Protein AF-A0A2D6MIK3-F1 (afdb_monomer_lite)

Radius of gyration: 13.99 Å; chains: 1; bounding box: 39×39×32 Å

Structure (mmCIF, N/CA/C/O backbone):
data_AF-A0A2D6MIK3-F1
#
_entry.id   AF-A0A2D6MIK3-F1
#
loop_
_atom_site.group_PDB
_atom_site.id
_atom_site.type_symbol
_atom_site.label_atom_id
_atom_site.label_alt_id
_atom_site.label_comp_id
_atom_site.label_asym_id
_atom_site.label_entity_id
_atom_site.label_seq_id
_atom_site.pdbx_PDB_ins_code
_atom_site.Cartn_x
_atom_site.Cartn_y
_atom_site.Cartn_z
_atom_site.occupancy
_atom_site.B_iso_or_equiv
_atom_site.auth_seq_id
_atom_site.auth_comp_id
_atom_site.auth_asym_id
_atom_site.auth_atom_id
_atom_site.pdbx_PDB_model_num
ATOM 1 N N . MET A 1 1 ? -7.374 12.645 0.270 1.00 72.75 1 MET A N 1
ATOM 2 C CA . MET A 1 1 ? -6.237 13.403 -0.288 1.00 72.75 1 MET A CA 1
ATOM 3 C C . MET A 1 1 ? -5.212 12.380 -0.755 1.00 72.75 1 MET A C 1
ATOM 5 O O . MET A 1 1 ? -5.123 11.355 -0.083 1.00 72.75 1 MET A O 1
ATOM 9 N N . PRO A 1 2 ? -4.541 12.589 -1.900 1.00 85.88 2 PRO A N 1
ATOM 10 C CA . PRO A 1 2 ? -3.445 11.729 -2.337 1.00 85.88 2 PRO A CA 1
ATOM 11 C C . PRO A 1 2 ? -2.204 11.978 -1.475 1.00 85.88 2 PRO A C 1
ATOM 13 O O . PRO A 1 2 ? -1.901 13.126 -1.146 1.00 85.88 2 PRO A O 1
ATOM 16 N N . HIS A 1 3 ? -1.486 10.913 -1.135 1.00 90.00 3 HIS A N 1
ATOM 17 C CA . HIS A 1 3 ? -0.213 10.967 -0.424 1.00 90.00 3 HIS A CA 1
ATOM 18 C C . HIS A 1 3 ? 0.884 10.279 -1.241 1.00 90.00 3 HIS A C 1
ATOM 20 O O . HIS A 1 3 ? 0.630 9.249 -1.858 1.00 90.00 3 HIS A O 1
ATOM 26 N N . GLU A 1 4 ? 2.098 10.829 -1.245 1.00 90.06 4 GLU A N 1
ATOM 27 C CA . GLU A 1 4 ? 3.247 10.219 -1.927 1.00 90.06 4 GLU A CA 1
ATOM 28 C C . GLU A 1 4 ? 4.037 9.331 -0.958 1.00 90.06 4 GLU A C 1
ATOM 30 O O . GLU A 1 4 ? 4.330 9.724 0.174 1.00 90.06 4 GLU A O 1
ATOM 35 N N . LEU A 1 5 ? 4.389 8.135 -1.422 1.00 87.25 5 LEU A N 1
ATOM 36 C CA . LEU A 1 5 ? 5.277 7.196 -0.755 1.00 87.25 5 LEU A CA 1
ATOM 37 C C . LEU A 1 5 ? 6.417 6.833 -1.712 1.00 87.25 5 LEU A C 1
ATOM 39 O O . LEU A 1 5 ? 6.176 6.433 -2.847 1.00 87.25 5 LEU A O 1
ATOM 43 N N . GLU A 1 6 ? 7.651 6.928 -1.232 1.00 86.94 6 GL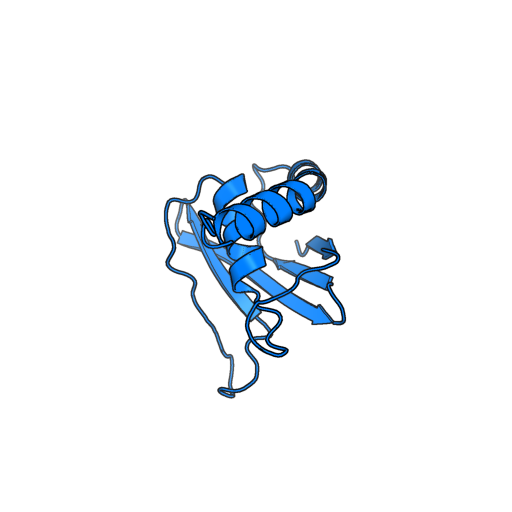U A N 1
ATOM 44 C CA . GLU A 1 6 ? 8.849 6.461 -1.934 1.00 86.94 6 GLU A CA 1
ATOM 45 C C . GLU A 1 6 ? 9.419 5.274 -1.151 1.00 86.94 6 GLU A C 1
ATOM 47 O O . GLU A 1 6 ? 9.600 5.380 0.064 1.00 86.94 6 GLU A O 1
ATOM 52 N N . LEU A 1 7 ? 9.658 4.148 -1.825 1.00 79.69 7 LEU A N 1
ATOM 53 C CA . LEU A 1 7 ? 10.203 2.927 -1.221 1.00 79.69 7 LEU A CA 1
ATOM 54 C C . LEU A 1 7 ? 11.388 2.434 -2.038 1.00 79.69 7 LEU A C 1
ATOM 56 O O . LEU A 1 7 ? 11.199 1.927 -3.138 1.00 79.69 7 LEU A O 1
ATOM 60 N N . LYS A 1 8 ? 12.595 2.542 -1.489 1.00 76.56 8 LYS A N 1
ATOM 61 C CA . LYS A 1 8 ? 13.817 2.134 -2.191 1.00 76.56 8 LYS A CA 1
ATOM 62 C C . LYS A 1 8 ? 14.016 0.628 -2.128 1.00 76.56 8 LYS A C 1
ATOM 64 O O . LYS A 1 8 ? 13.595 -0.015 -1.163 1.00 76.56 8 LYS A O 1
ATOM 69 N N . ASP A 1 9 ? 14.702 0.106 -3.142 1.00 65.62 9 ASP A N 1
ATOM 70 C CA . ASP A 1 9 ? 15.147 -1.288 -3.213 1.00 65.62 9 ASP A CA 1
ATOM 71 C C . ASP A 1 9 ? 13.989 -2.297 -3.113 1.00 65.62 9 ASP A C 1
ATOM 7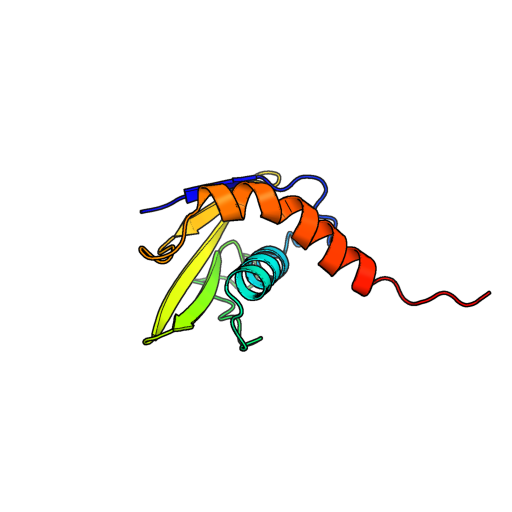3 O O . ASP A 1 9 ? 14.140 -3.407 -2.592 1.00 65.62 9 ASP A O 1
ATOM 77 N N . VAL A 1 10 ? 12.817 -1.922 -3.645 1.00 61.69 10 VAL A N 1
ATOM 78 C CA . VAL A 1 10 ? 11.662 -2.813 -3.805 1.00 61.69 10 VAL A CA 1
ATOM 79 C C . VAL A 1 10 ? 11.987 -3.842 -4.888 1.00 61.69 10 VAL A C 1
ATOM 81 O O . VAL A 1 10 ? 11.596 -3.740 -6.049 1.00 61.69 10 VAL A O 1
ATOM 84 N N . THR A 1 11 ? 12.759 -4.849 -4.503 1.00 54.91 11 THR A N 1
ATOM 85 C CA . THR A 1 11 ? 13.146 -5.959 -5.367 1.00 54.91 11 THR A CA 1
ATOM 86 C C . THR A 1 11 ? 12.029 -6.993 -5.362 1.00 54.91 11 THR A C 1
ATOM 88 O O . THR A 1 11 ? 11.843 -7.760 -4.417 1.00 54.91 11 THR A O 1
ATOM 91 N N . SER A 1 12 ? 11.229 -6.991 -6.428 1.00 51.38 12 SER A N 1
ATOM 92 C CA . SER A 1 12 ? 10.309 -8.094 -6.690 1.00 51.38 12 SER A CA 1
ATOM 93 C C . SER A 1 12 ? 11.122 -9.321 -7.122 1.00 51.38 12 SER A C 1
ATOM 95 O O . SER A 1 12 ? 12.006 -9.184 -7.966 1.00 51.38 12 SER A O 1
ATOM 97 N N . PRO A 1 13 ? 10.825 -10.529 -6.614 1.00 51.19 13 PRO A N 1
ATOM 98 C CA . PRO A 1 13 ? 11.403 -11.767 -7.140 1.00 51.19 13 PRO A CA 1
ATOM 99 C C . PRO A 1 13 ? 10.914 -12.105 -8.564 1.00 51.19 13 PRO A C 1
ATOM 101 O O . PRO A 1 13 ? 11.325 -13.118 -9.123 1.00 51.19 13 PRO A O 1
ATOM 104 N N . TRP A 1 14 ? 10.041 -11.277 -9.150 1.00 46.34 14 TRP A N 1
ATOM 105 C CA . TRP A 1 14 ? 9.488 -11.441 -10.490 1.00 46.34 14 TRP A CA 1
ATOM 106 C C . TRP A 1 14 ? 9.965 -10.297 -11.392 1.00 46.34 14 TRP A C 1
ATOM 108 O O . TRP A 1 14 ? 9.711 -9.125 -11.111 1.00 46.34 14 TRP A O 1
ATOM 118 N N . ASP A 1 15 ? 10.666 -10.674 -12.459 1.00 45.97 15 ASP A N 1
ATOM 119 C CA . ASP A 1 15 ? 11.406 -9.850 -13.423 1.00 45.97 15 ASP A CA 1
ATOM 120 C C . ASP A 1 15 ? 10.627 -8.595 -13.895 1.00 45.97 15 ASP A C 1
ATOM 122 O O . ASP A 1 15 ? 9.821 -8.636 -14.825 1.00 45.97 15 ASP A O 1
ATOM 126 N N . GLY A 1 16 ? 10.829 -7.458 -13.217 1.00 45.25 16 GLY A N 1
ATOM 127 C CA . GLY A 1 16 ? 10.356 -6.137 -13.657 1.00 45.25 16 GLY A CA 1
ATOM 128 C C . GLY A 1 16 ? 8.888 -5.771 -13.384 1.00 45.25 16 GLY A C 1
ATOM 129 O O . GLY A 1 16 ? 8.458 -4.696 -13.804 1.00 45.25 16 GLY A O 1
ATOM 130 N N . GLN A 1 17 ? 8.108 -6.588 -12.665 1.00 48.69 17 GLN A N 1
ATOM 131 C CA . GLN A 1 17 ? 6.772 -6.182 -12.201 1.00 48.69 17 GLN A CA 1
ATOM 132 C C . GLN A 1 17 ? 6.876 -5.599 -10.789 1.00 48.69 17 GLN A C 1
ATOM 134 O O . GLN A 1 17 ? 6.891 -6.318 -9.790 1.00 48.69 17 GLN A O 1
ATOM 139 N N . TYR A 1 18 ? 7.003 -4.272 -10.732 1.00 59.44 18 TYR A N 1
ATOM 140 C CA . TYR A 1 18 ? 6.998 -3.454 -9.517 1.00 59.44 18 TYR A CA 1
ATOM 141 C C . TYR A 1 18 ? 5.631 -3.559 -8.844 1.00 59.44 18 TYR A C 1
ATOM 143 O O . TYR A 1 18 ? 4.688 -2.826 -9.147 1.00 59.44 18 TYR A O 1
ATOM 151 N N . ASP A 1 19 ? 5.502 -4.579 -8.006 1.00 70.75 19 ASP A N 1
ATOM 152 C CA . ASP A 1 19 ? 4.204 -5.117 -7.663 1.00 70.75 19 ASP A CA 1
ATOM 153 C C . ASP A 1 19 ? 3.584 -4.292 -6.536 1.00 70.75 19 ASP A C 1
ATOM 155 O O . ASP A 1 19 ? 3.915 -4.437 -5.359 1.00 70.75 19 ASP A O 1
ATOM 159 N N . ILE A 1 20 ? 2.663 -3.407 -6.912 1.00 78.25 20 ILE A N 1
ATOM 160 C CA . ILE A 1 20 ? 1.803 -2.610 -6.029 1.00 78.25 20 ILE A CA 1
ATOM 161 C C . ILE A 1 20 ? 1.197 -3.467 -4.903 1.00 78.25 20 ILE A C 1
ATOM 163 O O . ILE A 1 20 ? 0.923 -2.957 -3.816 1.00 78.25 20 ILE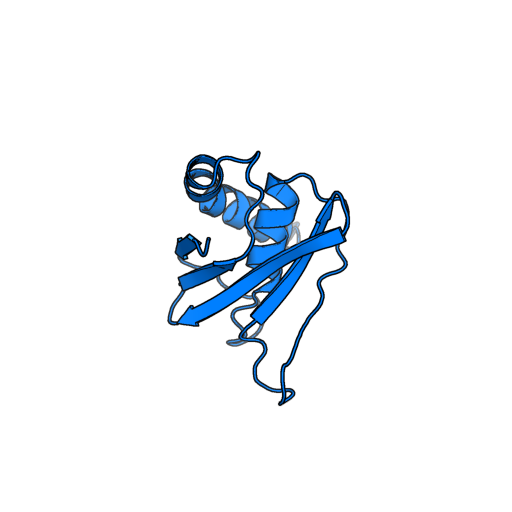 A O 1
ATOM 167 N N . THR A 1 21 ? 1.070 -4.781 -5.108 1.00 78.25 21 THR A N 1
ATOM 168 C CA . THR A 1 21 ? 0.746 -5.774 -4.078 1.00 78.25 21 THR A CA 1
ATOM 169 C C . THR A 1 21 ? 1.649 -5.707 -2.847 1.00 78.25 21 THR A C 1
ATOM 171 O O . THR A 1 21 ? 1.154 -5.844 -1.732 1.00 78.25 21 THR A O 1
ATOM 174 N N . LEU A 1 22 ? 2.960 -5.503 -2.997 1.00 81.00 22 LEU A N 1
ATOM 175 C CA . LEU A 1 22 ? 3.878 -5.394 -1.862 1.00 81.00 22 LEU A CA 1
ATOM 176 C C . LEU A 1 22 ? 3.591 -4.131 -1.050 1.00 81.00 22 LEU A C 1
ATOM 178 O O . LEU A 1 22 ? 3.494 -4.199 0.172 1.00 81.00 22 LEU A O 1
ATOM 182 N N . VAL A 1 23 ? 3.347 -3.008 -1.725 1.00 85.81 23 VAL A N 1
ATOM 183 C CA . VAL A 1 23 ? 2.930 -1.761 -1.068 1.00 85.81 23 VAL A CA 1
ATOM 184 C C . VAL A 1 23 ? 1.591 -1.945 -0.357 1.00 85.81 23 VAL A C 1
ATOM 186 O O . VAL A 1 23 ? 1.443 -1.552 0.798 1.00 85.81 23 VAL A O 1
ATOM 189 N N . LEU A 1 24 ? 0.633 -2.621 -0.990 1.00 87.19 24 LEU A N 1
ATOM 190 C CA . LEU A 1 24 ? -0.640 -2.960 -0.359 1.00 87.19 24 LEU A CA 1
ATOM 191 C C . LEU A 1 24 ? -0.464 -3.893 0.850 1.00 87.19 24 LEU A C 1
ATOM 193 O O . LEU A 1 24 ? -1.179 -3.729 1.836 1.00 87.19 24 LEU A O 1
ATOM 197 N N . ARG A 1 25 ? 0.501 -4.821 0.837 1.00 85.31 25 ARG A N 1
ATOM 198 C CA . ARG A 1 25 ? 0.843 -5.668 1.997 1.00 85.31 25 ARG A CA 1
ATOM 199 C C . ARG A 1 25 ? 1.451 -4.861 3.142 1.00 85.31 25 ARG A C 1
ATOM 201 O O . ARG A 1 25 ? 1.067 -5.081 4.286 1.00 85.31 25 ARG A O 1
ATOM 208 N N . ILE A 1 26 ? 2.335 -3.905 2.851 1.00 88.88 26 ILE A N 1
ATOM 209 C CA . ILE A 1 26 ? 2.885 -2.973 3.852 1.00 88.88 26 ILE A CA 1
ATOM 210 C C . ILE A 1 26 ? 1.741 -2.180 4.496 1.00 88.88 26 ILE A C 1
ATOM 212 O O . ILE A 1 26 ? 1.638 -2.133 5.720 1.00 88.88 26 ILE A O 1
ATOM 216 N N . ILE A 1 27 ? 0.843 -1.617 3.679 1.00 89.62 27 ILE A N 1
ATOM 217 C CA . ILE A 1 27 ? -0.349 -0.896 4.152 1.00 89.62 27 ILE A CA 1
ATOM 218 C C . ILE A 1 27 ? -1.225 -1.809 5.015 1.00 89.62 27 ILE A C 1
ATOM 220 O O . ILE A 1 27 ? -1.647 -1.407 6.096 1.00 89.62 27 ILE A O 1
ATOM 224 N N . SER A 1 28 ? -1.466 -3.044 4.573 1.00 89.12 28 SER A N 1
ATOM 225 C CA . SER A 1 28 ? -2.274 -4.023 5.311 1.00 89.12 28 SER A CA 1
ATOM 226 C C . SER A 1 28 ? -1.664 -4.362 6.661 1.00 89.12 28 SER A C 1
ATOM 228 O O . SER A 1 28 ? -2.380 -4.402 7.656 1.00 89.12 28 SER A O 1
ATOM 230 N N . SER A 1 29 ? -0.344 -4.555 6.706 1.00 89.38 29 SER A N 1
ATOM 231 C CA . SER A 1 29 ? 0.386 -4.831 7.941 1.00 89.38 29 SER A CA 1
ATOM 232 C C . SER A 1 29 ? 0.332 -3.649 8.903 1.00 89.38 29 SER A C 1
ATOM 234 O O . SER A 1 29 ? 0.149 -3.859 10.096 1.00 89.38 29 SER A O 1
ATOM 236 N N . TYR A 1 30 ? 0.486 -2.421 8.405 1.00 91.25 30 TYR A N 1
ATOM 237 C CA . TYR A 1 30 ? 0.443 -1.219 9.237 1.00 91.25 30 TYR A CA 1
ATOM 238 C C . TYR A 1 30 ? -0.961 -0.943 9.791 1.00 91.25 30 TYR A C 1
ATOM 240 O O . TYR A 1 30 ? -1.123 -0.550 10.943 1.00 91.25 30 TYR A O 1
ATOM 248 N N . LEU A 1 31 ? -1.985 -1.142 8.961 1.00 90.25 31 LEU A N 1
ATOM 249 C CA . LEU A 1 31 ? -3.383 -0.888 9.306 1.00 90.25 31 LEU A CA 1
ATOM 250 C C . LEU A 1 31 ? -4.092 -2.098 9.934 1.00 90.25 31 LEU A C 1
ATOM 252 O O . LEU A 1 31 ? -5.291 -2.015 10.194 1.00 90.25 31 LEU A O 1
ATOM 256 N N . GLU A 1 32 ? -3.374 -3.203 10.154 1.00 88.88 32 GLU A N 1
ATOM 257 C CA . GLU A 1 32 ? -3.896 -4.469 10.691 1.00 88.88 32 GLU A CA 1
ATOM 258 C C . GLU A 1 32 ? -5.114 -5.007 9.907 1.00 88.88 32 GLU A C 1
ATOM 260 O O . GLU A 1 32 ? -6.064 -5.571 10.461 1.00 88.88 32 GLU A O 1
ATOM 265 N N . ILE A 1 33 ? -5.101 -4.830 8.581 1.00 86.00 33 ILE A N 1
ATOM 266 C CA . ILE A 1 33 ? -6.162 -5.302 7.686 1.00 86.00 33 ILE A CA 1
ATOM 267 C C . ILE A 1 33 ? -6.017 -6.817 7.519 1.00 86.00 33 ILE A C 1
ATOM 269 O O . ILE A 1 33 ? -5.050 -7.299 6.939 1.00 86.00 33 ILE A O 1
ATOM 273 N N . LYS A 1 34 ? -7.014 -7.582 7.979 1.00 73.56 34 LYS A N 1
ATOM 274 C CA . LYS A 1 34 ? -7.026 -9.062 7.926 1.00 73.56 34 LYS A CA 1
ATOM 275 C C . LYS A 1 34 ? -7.253 -9.664 6.529 1.00 73.56 34 LYS A C 1
ATOM 277 O O . LYS A 1 34 ? -7.446 -10.869 6.412 1.00 73.56 34 LYS A O 1
ATOM 282 N N . SER A 1 35 ? -7.322 -8.840 5.489 1.00 64.88 35 SER A N 1
ATOM 283 C CA . SER A 1 35 ? -7.705 -9.257 4.142 1.00 64.88 35 SER A CA 1
ATOM 284 C C . SER A 1 35 ? -6.504 -9.238 3.208 1.00 64.88 35 SER A C 1
ATOM 286 O O . SER A 1 35 ? -5.998 -8.168 2.887 1.00 64.88 35 SER A O 1
ATOM 288 N N . ASP A 1 36 ? -6.143 -10.408 2.683 1.00 59.25 36 ASP A N 1
ATOM 289 C CA . ASP A 1 36 ? -5.233 -10.545 1.537 1.00 59.25 36 ASP A CA 1
ATOM 290 C C . ASP A 1 36 ? -5.952 -10.349 0.185 1.00 59.25 36 ASP A C 1
ATOM 292 O O . ASP A 1 36 ? -5.356 -10.514 -0.881 1.00 59.25 36 ASP A O 1
ATOM 296 N N . CYS A 1 37 ? -7.252 -10.018 0.195 1.00 56.38 37 CYS A N 1
ATOM 297 C CA . CYS A 1 37 ? -8.004 -9.719 -1.023 1.00 56.38 37 CYS A CA 1
ATOM 298 C C . CYS A 1 37 ? -7.657 -8.315 -1.527 1.00 56.38 37 CYS A C 1
ATOM 300 O O . CYS A 1 37 ? -8.283 -7.319 -1.155 1.00 56.38 37 CYS A O 1
ATOM 302 N N . PHE A 1 38 ? -6.654 -8.256 -2.394 1.00 67.88 38 PHE A N 1
ATOM 303 C CA . PHE A 1 38 ? -6.320 -7.074 -3.175 1.00 67.88 38 PHE A CA 1
ATOM 304 C C . PHE A 1 38 ? -7.152 -7.065 -4.456 1.00 67.88 38 PHE A C 1
ATOM 306 O O . PHE A 1 38 ? -7.196 -8.046 -5.201 1.00 67.88 38 PHE A O 1
ATOM 313 N N . LEU A 1 39 ? -7.813 -5.943 -4.729 1.00 62.47 39 LEU A N 1
ATOM 314 C CA . LEU A 1 39 ? -8.469 -5.726 -6.009 1.00 62.47 39 LEU A CA 1
ATOM 315 C C . LEU A 1 39 ? -7.393 -5.283 -7.002 1.00 62.47 39 LEU A C 1
ATOM 317 O O . LEU A 1 39 ? -7.060 -4.096 -7.080 1.00 62.47 39 LEU A O 1
ATOM 321 N N . MET A 1 40 ? -6.838 -6.262 -7.721 1.00 60.56 40 MET A N 1
ATOM 322 C CA . MET A 1 40 ? -5.984 -6.013 -8.882 1.00 60.56 40 MET A CA 1
ATOM 323 C C . MET A 1 40 ? -6.871 -5.454 -9.978 1.00 60.56 40 MET A C 1
ATOM 325 O O . MET A 1 40 ? -7.798 -6.114 -10.447 1.00 60.56 40 MET A O 1
ATOM 329 N N . GLY A 1 41 ? -6.661 -4.183 -10.278 1.00 51.12 41 GLY A N 1
ATOM 330 C CA . GLY A 1 41 ? -7.527 -3.433 -11.156 1.00 51.12 41 GLY A CA 1
ATOM 331 C C . GLY A 1 41 ? -6.810 -3.072 -12.433 1.00 51.12 41 GLY A C 1
ATOM 332 O O . GLY A 1 41 ? -5.618 -2.780 -12.442 1.00 51.12 41 GLY A O 1
ATOM 333 N N . ASP A 1 42 ? -7.610 -3.005 -13.478 1.00 53.12 42 ASP A N 1
ATOM 334 C CA . ASP A 1 42 ? -7.256 -2.406 -14.733 1.00 53.12 42 ASP A CA 1
ATOM 335 C C . ASP A 1 42 ? -8.478 -1.606 -15.192 1.00 53.12 42 ASP A C 1
ATOM 337 O O . ASP A 1 42 ? -9.598 -2.118 -15.221 1.00 53.12 42 ASP A O 1
ATOM 341 N N . PHE A 1 43 ? -8.285 -0.318 -15.471 1.00 52.03 43 PHE A N 1
ATOM 342 C CA . PHE A 1 43 ? -9.278 0.497 -16.180 1.00 52.03 43 PHE A CA 1
ATOM 343 C C . PHE A 1 43 ? -9.189 0.259 -17.710 1.00 52.03 43 PHE A C 1
ATOM 345 O O . PHE A 1 43 ? -9.827 0.982 -18.471 1.00 52.03 43 PHE A O 1
ATOM 352 N N . GLY A 1 44 ? -8.443 -0.768 -18.147 1.00 32.69 44 GLY A N 1
ATOM 353 C CA . GLY A 1 44 ? -8.311 -1.256 -19.520 1.00 32.69 44 GLY A CA 1
ATOM 354 C C . GLY A 1 44 ? -6.847 -1.567 -19.874 1.00 32.69 44 GLY A C 1
ATOM 355 O O . GLY A 1 44 ? -6.041 -0.647 -19.876 1.00 32.69 44 GLY A O 1
ATOM 356 N N . GLU A 1 45 ? -6.579 -2.827 -20.243 1.00 30.64 45 GLU A N 1
ATOM 357 C CA . GLU A 1 45 ? -5.310 -3.493 -20.642 1.00 30.64 45 GLU A CA 1
ATOM 358 C C . GLU A 1 45 ? -4.470 -4.307 -19.612 1.00 30.64 45 GLU A C 1
ATOM 360 O O . GLU A 1 45 ? -3.714 -3.804 -18.777 1.00 30.64 45 GLU A O 1
ATOM 365 N N . LEU A 1 46 ? -4.516 -5.638 -19.807 1.00 35.72 46 LEU A N 1
ATOM 366 C CA . LEU A 1 46 ? -3.931 -6.747 -19.027 1.00 35.72 46 LEU A CA 1
ATOM 367 C C . LEU A 1 46 ? -2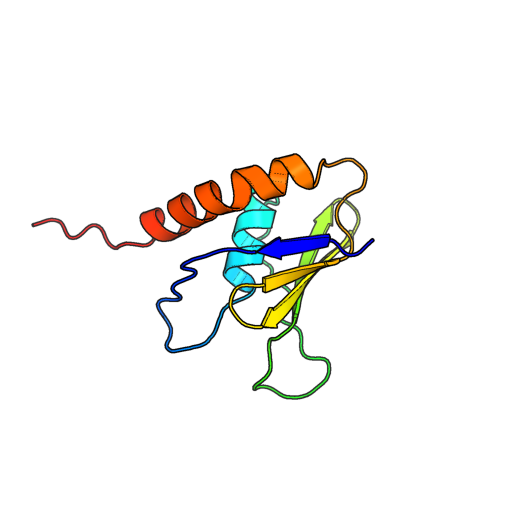.405 -6.682 -18.763 1.00 35.72 46 LEU A C 1
ATOM 369 O O . LEU A 1 46 ? -1.845 -7.594 -18.158 1.00 35.72 46 LEU A O 1
ATOM 373 N N . HIS A 1 47 ? -1.721 -5.633 -19.222 1.00 41.94 47 HIS A N 1
ATOM 374 C CA . HIS A 1 47 ? -0.274 -5.430 -19.112 1.00 41.94 47 HIS A CA 1
ATOM 375 C C . HIS A 1 47 ? 0.119 -4.237 -18.224 1.00 41.94 47 HIS A C 1
ATOM 377 O O . HIS A 1 47 ? 1.309 -3.965 -18.055 1.00 41.94 47 HIS A O 1
ATOM 383 N N . SER A 1 48 ? -0.847 -3.536 -17.624 1.00 46.66 48 SER A N 1
ATOM 384 C CA . SER A 1 48 ? -0.608 -2.282 -16.904 1.00 46.66 48 SER A CA 1
ATOM 385 C C . SER A 1 48 ? -1.254 -2.239 -15.522 1.00 46.66 48 SER A C 1
ATOM 387 O O . SER A 1 48 ? -2.069 -1.364 -15.238 1.00 46.66 48 SER A O 1
ATOM 389 N N . VAL A 1 49 ? -0.829 -3.099 -14.589 1.00 55.94 49 VAL A N 1
ATOM 390 C CA . VAL A 1 49 ? -1.204 -2.934 -13.170 1.00 55.94 49 VAL A CA 1
ATOM 391 C C . VAL A 1 49 ? -0.388 -1.790 -12.551 1.00 55.94 49 VAL A C 1
ATOM 393 O O . VAL A 1 49 ? 0.422 -1.970 -11.650 1.00 55.94 49 VAL A O 1
ATOM 396 N N . ARG A 1 50 ? -0.585 -0.566 -13.055 1.00 67.25 50 ARG A N 1
ATOM 397 C CA . ARG A 1 50 ? -0.082 0.667 -12.433 1.00 67.25 50 ARG A CA 1
ATOM 398 C C . ARG A 1 50 ? -0.920 1.076 -11.232 1.00 67.25 50 ARG A C 1
ATOM 400 O O . ARG A 1 50 ? -0.568 2.042 -10.566 1.00 67.25 50 ARG A O 1
ATOM 407 N N . LYS A 1 51 ? -2.026 0.383 -10.953 1.00 78.88 51 LYS A N 1
ATOM 408 C CA . LYS A 1 51 ? -2.960 0.744 -9.894 1.00 78.88 51 LYS A CA 1
ATOM 409 C C . LYS A 1 51 ? -3.620 -0.489 -9.291 1.00 78.88 51 LYS A C 1
ATOM 411 O O . LYS A 1 51 ? -4.111 -1.348 -10.010 1.00 78.88 51 LYS A O 1
ATOM 416 N N . ALA A 1 52 ? -3.687 -0.546 -7.970 1.00 82.88 52 ALA A N 1
ATOM 417 C CA . ALA A 1 52 ? -4.448 -1.560 -7.250 1.00 82.88 52 ALA A CA 1
ATOM 418 C C . ALA A 1 52 ? -5.053 -0.958 -5.981 1.00 82.88 52 ALA A C 1
ATOM 420 O O . ALA A 1 52 ? -4.700 0.150 -5.573 1.00 82.88 52 ALA A O 1
ATOM 421 N N . ALA A 1 53 ? -6.008 -1.654 -5.375 1.00 85.56 53 ALA A N 1
ATOM 422 C CA . ALA A 1 53 ? -6.668 -1.167 -4.174 1.00 85.56 53 ALA A CA 1
ATOM 423 C C . ALA A 1 53 ? -6.899 -2.274 -3.151 1.00 85.56 53 ALA A C 1
ATOM 425 O O . ALA A 1 53 ? -7.104 -3.438 -3.499 1.00 85.56 53 ALA A O 1
ATOM 426 N N . ILE A 1 54 ? -6.937 -1.880 -1.883 1.00 85.81 54 ILE A N 1
ATOM 427 C CA . ILE A 1 54 ? -7.372 -2.718 -0.774 1.00 85.81 54 ILE A CA 1
ATOM 428 C C . ILE A 1 54 ? -8.588 -2.101 -0.095 1.00 85.81 54 ILE A C 1
ATOM 430 O O . ILE A 1 54 ? -8.675 -0.887 0.097 1.00 85.81 54 ILE A O 1
ATOM 434 N N . SER A 1 55 ? -9.543 -2.949 0.271 1.00 85.62 55 SER A N 1
ATOM 435 C CA . SER A 1 55 ? -10.660 -2.542 1.111 1.00 85.62 55 SER A CA 1
ATOM 436 C C . SER A 1 55 ? -10.196 -2.315 2.549 1.00 85.62 55 SER A C 1
ATOM 438 O O . SER A 1 55 ? -9.649 -3.210 3.186 1.00 85.62 55 SER A O 1
ATOM 440 N N . TYR A 1 56 ? -10.457 -1.120 3.064 1.00 81.62 56 TYR A N 1
ATOM 441 C CA . TYR A 1 56 ? -10.307 -0.764 4.469 1.00 81.62 56 TYR A CA 1
ATOM 442 C C . TYR A 1 56 ? -11.694 -0.683 5.114 1.00 81.62 56 TYR A C 1
ATOM 444 O O . TYR A 1 56 ? -12.692 -0.462 4.420 1.00 81.62 56 TYR A O 1
ATOM 452 N N . ASN A 1 57 ? -11.757 -0.898 6.431 1.00 67.38 57 ASN A N 1
ATOM 453 C CA . ASN A 1 57 ? -12.979 -0.945 7.242 1.00 67.38 57 ASN A CA 1
ATOM 454 C C . ASN A 1 57 ? -14.081 0.025 6.755 1.00 67.38 57 ASN A C 1
ATOM 456 O O . ASN A 1 57 ? -13.807 1.144 6.315 1.00 67.38 57 ASN A O 1
ATOM 460 N N . ASN A 1 58 ? -15.343 -0.411 6.841 1.00 66.62 58 ASN A N 1
ATOM 461 C CA . ASN A 1 58 ? -16.539 0.303 6.354 1.00 66.62 58 ASN A CA 1
ATOM 462 C C . ASN A 1 58 ? -16.700 0.369 4.820 1.00 66.62 58 ASN A C 1
ATOM 464 O O . ASN A 1 58 ? -17.477 1.177 4.317 1.00 66.62 58 ASN A O 1
ATOM 468 N N . GLY A 1 59 ? -15.987 -0.474 4.063 1.00 70.94 59 GLY A N 1
ATOM 469 C CA . GLY A 1 59 ? -16.132 -0.574 2.602 1.00 70.94 59 GLY A CA 1
ATOM 470 C C . GLY A 1 59 ? -15.371 0.495 1.808 1.00 70.94 59 GLY A C 1
ATOM 471 O O . GLY A 1 59 ? -15.483 0.540 0.581 1.00 70.94 59 GLY A O 1
ATOM 472 N N . SER A 1 60 ? -14.578 1.332 2.483 1.00 81.94 60 SER A N 1
ATOM 473 C CA . SER A 1 60 ? -13.669 2.279 1.830 1.00 81.94 60 SER A CA 1
ATOM 474 C C . SER A 1 60 ? -12.534 1.538 1.109 1.00 81.94 60 SER A C 1
ATOM 476 O O . SER A 1 60 ? -12.204 0.405 1.456 1.00 81.94 60 SER A O 1
ATOM 478 N N . LYS A 1 61 ? -11.950 2.141 0.067 1.00 86.38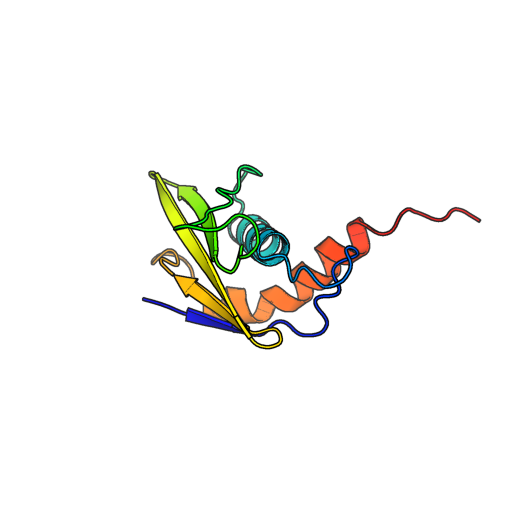 61 LYS A N 1
ATOM 479 C CA . LYS A 1 61 ? -10.858 1.533 -0.710 1.00 86.38 61 LYS A CA 1
ATOM 480 C C . LYS A 1 61 ? -9.638 2.439 -0.689 1.00 86.38 61 LYS A C 1
ATOM 482 O O . LYS A 1 61 ? -9.706 3.545 -1.227 1.00 86.38 61 LYS A O 1
ATOM 487 N N . ILE A 1 62 ? -8.546 1.949 -0.111 1.00 88.62 62 ILE A N 1
ATOM 488 C CA . ILE A 1 62 ? -7.224 2.570 -0.199 1.00 88.62 62 ILE A CA 1
ATOM 489 C C . ILE A 1 62 ? -6.630 2.134 -1.528 1.00 88.62 62 ILE A C 1
ATOM 491 O O . ILE A 1 62 ? -6.538 0.939 -1.806 1.00 88.62 62 ILE A O 1
ATOM 495 N N . GLN A 1 63 ? -6.261 3.093 -2.362 1.00 89.12 63 GLN A N 1
ATOM 496 C C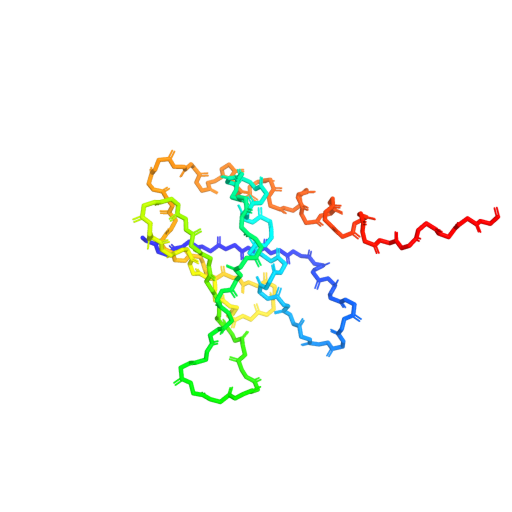A . GLN A 1 63 ? -5.778 2.825 -3.709 1.00 89.12 63 GLN A CA 1
ATOM 497 C C . GLN A 1 63 ? -4.319 3.239 -3.809 1.00 89.12 63 GLN A C 1
ATOM 499 O O . GLN A 1 63 ? -3.950 4.324 -3.381 1.00 89.12 63 GLN A O 1
ATOM 504 N N . VAL A 1 64 ? -3.505 2.386 -4.413 1.00 87.75 64 VAL A N 1
ATOM 505 C CA . VAL A 1 64 ? -2.087 2.623 -4.643 1.00 87.75 64 VAL A CA 1
ATOM 506 C C . VAL A 1 64 ? -1.846 2.677 -6.142 1.00 87.75 64 VAL A C 1
ATOM 508 O O . VAL A 1 64 ? -2.309 1.806 -6.876 1.00 87.75 64 VAL A O 1
ATOM 511 N N . THR A 1 65 ? -1.129 3.702 -6.588 1.00 85.81 65 THR A N 1
ATOM 512 C CA . THR A 1 65 ? -0.760 3.911 -7.990 1.00 85.81 65 THR A CA 1
ATOM 513 C C . THR A 1 65 ? 0.756 4.015 -8.098 1.00 85.81 65 THR A C 1
ATOM 515 O O . THR A 1 65 ? 1.340 4.887 -7.463 1.00 85.81 65 THR A O 1
ATOM 518 N N . ASN A 1 66 ? 1.406 3.160 -8.885 1.00 81.75 66 ASN A N 1
ATOM 519 C CA . ASN A 1 66 ? 2.827 3.301 -9.199 1.00 81.75 66 ASN A CA 1
ATOM 520 C C . ASN A 1 66 ? 2.992 4.356 -10.302 1.00 81.75 66 ASN A C 1
ATOM 522 O O . ASN A 1 66 ? 2.379 4.245 -11.368 1.00 81.75 66 ASN A O 1
ATOM 526 N N . ILE A 1 67 ? 3.777 5.400 -10.027 1.00 78.19 67 ILE A N 1
ATOM 527 C CA . ILE A 1 67 ? 3.940 6.533 -10.952 1.00 78.19 67 ILE A CA 1
ATOM 528 C C . ILE A 1 67 ? 5.264 6.488 -11.722 1.00 78.19 67 ILE A C 1
ATOM 530 O O . ILE A 1 67 ? 5.274 6.897 -12.883 1.00 78.19 67 ILE A O 1
ATOM 534 N N . LYS A 1 68 ? 6.348 5.982 -11.116 1.00 72.69 68 LYS A N 1
ATOM 535 C CA . LYS A 1 68 ? 7.662 5.693 -11.728 1.00 72.69 68 LYS A CA 1
ATOM 536 C C . LYS A 1 68 ? 8.647 5.245 -10.643 1.00 72.69 68 LYS A C 1
ATOM 538 O O . LYS A 1 68 ? 8.432 5.651 -9.509 1.00 72.69 68 LYS A O 1
ATOM 543 N N . ASP A 1 69 ? 9.731 4.545 -11.002 1.00 67.81 69 ASP A N 1
ATOM 544 C CA . ASP A 1 69 ? 11.001 4.479 -10.245 1.00 67.81 69 ASP A CA 1
ATOM 545 C C . ASP A 1 69 ? 10.812 4.547 -8.711 1.00 67.81 69 ASP A C 1
ATOM 547 O O . ASP A 1 69 ? 11.148 5.554 -8.093 1.00 67.81 69 ASP A O 1
ATOM 551 N N . ASP A 1 70 ? 10.193 3.521 -8.113 1.00 75.75 70 ASP A N 1
ATOM 552 C CA . ASP A 1 70 ? 10.011 3.388 -6.653 1.00 75.75 70 ASP A CA 1
ATOM 553 C C . ASP A 1 70 ? 9.042 4.365 -5.954 1.00 75.75 70 ASP A C 1
ATOM 555 O O . ASP A 1 70 ? 8.920 4.375 -4.723 1.00 75.75 70 ASP A O 1
ATOM 559 N N . LYS A 1 71 ? 8.284 5.150 -6.725 1.00 83.44 71 LYS A N 1
ATOM 560 C CA . LYS A 1 71 ? 7.293 6.107 -6.218 1.00 83.44 71 LYS A CA 1
ATOM 561 C C . LYS A 1 71 ? 5.857 5.640 -6.405 1.00 83.44 71 LYS A C 1
ATOM 563 O O . LYS A 1 71 ? 5.438 5.210 -7.487 1.00 83.44 71 LYS A O 1
ATOM 568 N N . TYR A 1 72 ? 5.074 5.830 -5.351 1.00 87.25 72 TYR A N 1
ATOM 569 C CA . TYR A 1 72 ? 3.690 5.401 -5.247 1.00 87.25 72 TYR A CA 1
ATOM 570 C C . TYR A 1 72 ? 2.804 6.538 -4.738 1.00 87.25 72 TYR A C 1
ATOM 572 O O . TYR A 1 72 ? 3.152 7.252 -3.801 1.00 87.25 72 TYR A O 1
ATOM 580 N N . ILE A 1 73 ? 1.622 6.672 -5.330 1.00 89.12 73 ILE A N 1
ATOM 581 C CA . ILE A 1 73 ? 0.558 7.548 -4.843 1.00 89.12 73 ILE A CA 1
ATOM 582 C C . ILE A 1 73 ? -0.473 6.701 -4.113 1.00 89.12 73 ILE A C 1
ATOM 584 O O . ILE A 1 73 ? -1.015 5.755 -4.685 1.00 89.12 73 ILE A O 1
ATOM 588 N N . ILE A 1 74 ? -0.749 7.060 -2.864 1.00 90.62 74 ILE A N 1
ATOM 589 C CA . ILE A 1 74 ? -1.738 6.428 -1.999 1.00 90.62 74 ILE A CA 1
ATOM 590 C C . ILE A 1 74 ? -2.938 7.366 -1.876 1.00 90.62 74 ILE A C 1
ATOM 592 O O . ILE A 1 74 ? -2.884 8.410 -1.225 1.00 90.62 74 ILE A O 1
ATOM 596 N N . ASP A 1 75 ? -4.036 6.980 -2.511 1.00 90.50 75 ASP A N 1
ATOM 597 C CA . ASP A 1 75 ? -5.325 7.650 -2.432 1.00 90.50 75 ASP A CA 1
ATOM 598 C C . ASP A 1 75 ? -6.187 7.057 -1.313 1.00 90.50 75 ASP A C 1
ATOM 600 O O . ASP A 1 75 ? -6.111 5.867 -0.995 1.00 90.50 75 ASP A O 1
ATOM 604 N N . ASN A 1 76 ? -7.082 7.891 -0.774 1.00 90.00 76 ASN A N 1
ATOM 605 C CA . ASN A 1 76 ? -8.066 7.521 0.251 1.00 90.00 76 ASN A CA 1
ATOM 606 C C . ASN A 1 76 ? -7.453 6.950 1.538 1.00 90.00 76 ASN A C 1
ATOM 608 O O . ASN A 1 76 ? -8.017 6.039 2.144 1.00 90.00 76 ASN A O 1
ATOM 612 N N . TRP A 1 77 ? -6.325 7.511 1.977 1.00 91.31 77 TRP A N 1
ATOM 613 C CA . TRP A 1 77 ? -5.770 7.183 3.286 1.00 91.31 77 TRP A CA 1
ATOM 614 C C . TRP A 1 77 ? -6.793 7.450 4.413 1.00 91.31 77 TRP A C 1
ATOM 616 O O . TRP A 1 77 ? -7.489 8.477 4.366 1.00 91.31 77 TRP A O 1
ATOM 626 N N . PRO A 1 78 ? -6.918 6.557 5.414 1.00 89.88 78 PRO A N 1
ATOM 627 C CA . PRO A 1 78 ? -7.860 6.739 6.514 1.00 89.88 78 PRO A CA 1
ATOM 628 C C . PRO A 1 78 ? -7.586 8.024 7.303 1.00 89.88 78 PRO A C 1
ATOM 630 O O . PRO A 1 78 ? -6.463 8.274 7.729 1.00 89.88 78 PRO A O 1
ATOM 633 N N . LYS A 1 79 ? -8.618 8.847 7.526 1.00 88.62 79 LYS A N 1
ATOM 634 C CA . LYS A 1 79 ? -8.475 10.150 8.210 1.00 88.62 79 LYS A CA 1
ATOM 635 C C . LYS A 1 79 ? -8.091 10.024 9.688 1.00 88.62 79 LYS A C 1
ATOM 637 O O . LYS A 1 79 ? -7.576 10.972 10.265 1.00 88.62 79 LYS A O 1
ATOM 642 N N . ASP A 1 80 ? -8.392 8.880 10.291 1.00 88.75 80 ASP A N 1
ATOM 643 C CA . ASP A 1 80 ? -8.079 8.512 11.672 1.00 88.75 80 ASP A CA 1
ATOM 644 C C . ASP A 1 80 ? -6.651 7.968 11.844 1.00 88.75 80 ASP A C 1
ATOM 646 O O . ASP A 1 80 ? -6.245 7.654 12.963 1.00 88.75 80 ASP A O 1
ATOM 650 N N . LYS A 1 81 ? -5.883 7.841 10.754 1.00 89.81 81 LYS A N 1
ATOM 651 C CA . LYS A 1 81 ? -4.530 7.280 10.753 1.00 89.81 81 LYS A CA 1
ATOM 652 C C . LYS A 1 81 ? -3.524 8.322 10.292 1.00 89.81 81 LYS A C 1
ATOM 654 O O . LYS A 1 81 ? -3.720 8.981 9.274 1.00 89.81 81 LYS A O 1
ATOM 659 N N . ASP A 1 82 ? -2.411 8.426 11.007 1.00 91.56 82 ASP A N 1
ATOM 660 C CA . ASP A 1 82 ? -1.329 9.322 10.618 1.00 91.56 82 ASP A CA 1
ATOM 661 C C . ASP A 1 82 ? -0.513 8.727 9.463 1.00 91.56 82 ASP A C 1
ATOM 663 O O . ASP A 1 82 ? 0.112 7.671 9.593 1.00 91.56 82 ASP A O 1
ATOM 667 N N . PHE A 1 83 ? -0.528 9.411 8.320 1.00 90.94 83 PHE A N 1
ATOM 668 C CA . PHE A 1 83 ? 0.230 8.989 7.147 1.00 90.94 83 PHE A CA 1
ATOM 669 C C . PHE A 1 83 ? 1.743 9.132 7.357 1.00 90.94 83 PHE A C 1
ATOM 671 O O . PHE A 1 83 ? 2.506 8.328 6.828 1.00 90.94 83 PHE A O 1
ATOM 678 N N . GLU A 1 84 ? 2.200 10.122 8.129 1.00 91.31 84 GLU A N 1
ATOM 679 C CA . GLU A 1 84 ? 3.638 10.349 8.318 1.00 91.31 84 GLU A CA 1
ATOM 680 C C . GLU A 1 84 ? 4.263 9.225 9.157 1.00 91.31 84 GLU A C 1
ATOM 682 O O . GLU A 1 84 ? 5.302 8.675 8.790 1.00 91.31 84 GLU A O 1
ATOM 687 N N . SER A 1 85 ? 3.570 8.783 10.209 1.00 92.69 85 SER A N 1
ATOM 688 C CA . SER A 1 85 ? 3.937 7.581 10.966 1.00 92.69 85 SER A CA 1
ATOM 689 C C . SER A 1 85 ? 4.018 6.330 10.087 1.00 92.69 85 SER A C 1
ATOM 691 O O . SER A 1 85 ? 4.942 5.529 10.241 1.00 92.69 85 SER A O 1
ATOM 693 N N . PHE A 1 86 ? 3.075 6.152 9.154 1.00 93.19 86 PHE A N 1
ATOM 694 C CA . PHE A 1 86 ? 3.138 5.070 8.170 1.00 93.19 86 PHE A CA 1
ATOM 695 C C . PHE A 1 86 ? 4.368 5.207 7.272 1.00 93.19 86 PHE A C 1
ATOM 697 O O . PHE A 1 86 ? 5.125 4.250 7.128 1.00 93.19 86 PHE A O 1
ATOM 704 N N . ARG A 1 87 ? 4.604 6.397 6.712 1.00 91.38 87 ARG A N 1
ATOM 705 C CA . ARG A 1 87 ? 5.728 6.682 5.814 1.00 91.38 87 ARG A CA 1
ATOM 706 C C . ARG A 1 87 ? 7.075 6.340 6.454 1.00 91.38 87 ARG A C 1
ATOM 708 O O . ARG A 1 87 ? 7.912 5.728 5.800 1.00 91.38 87 ARG A O 1
ATOM 715 N N . GLN A 1 88 ? 7.262 6.677 7.730 1.00 90.50 88 GLN A N 1
ATOM 716 C CA . GLN A 1 88 ? 8.485 6.360 8.478 1.00 90.50 88 GLN A CA 1
ATOM 717 C C . GLN A 1 88 ? 8.667 4.854 8.719 1.00 90.50 88 GLN A C 1
ATOM 719 O O . GLN A 1 88 ? 9.795 4.366 8.756 1.00 90.50 88 GLN A O 1
ATOM 724 N N . GLN A 1 89 ? 7.573 4.102 8.866 1.00 91.25 89 GLN A N 1
ATOM 725 C CA . GLN A 1 89 ? 7.612 2.657 9.121 1.00 91.25 89 GLN A CA 1
ATOM 726 C C . GLN A 1 89 ? 7.606 1.808 7.847 1.00 91.25 89 GLN A C 1
ATOM 728 O O . GLN A 1 89 ? 8.008 0.645 7.892 1.00 91.25 89 GLN A O 1
ATOM 733 N N . ALA A 1 90 ? 7.173 2.369 6.717 1.00 88.94 90 ALA A N 1
ATOM 734 C CA . ALA A 1 90 ? 6.942 1.633 5.481 1.00 88.94 90 ALA A CA 1
ATOM 735 C C . ALA A 1 90 ? 8.197 0.890 4.989 1.00 88.94 90 ALA A C 1
ATOM 737 O O . ALA A 1 90 ? 8.086 -0.266 4.588 1.00 88.94 90 ALA A O 1
ATOM 738 N N . GLN A 1 91 ? 9.386 1.495 5.109 1.00 85.25 91 GLN A N 1
ATOM 739 C CA . GLN A 1 91 ? 10.652 0.848 4.736 1.00 85.25 91 GLN A CA 1
ATOM 740 C C . GLN A 1 91 ? 10.998 -0.338 5.656 1.00 85.25 91 GLN A C 1
ATOM 742 O O . GLN A 1 91 ? 11.356 -1.408 5.179 1.00 85.25 91 GLN A O 1
ATOM 747 N N . SER A 1 92 ? 10.828 -0.200 6.975 1.00 86.94 92 SER A N 1
ATOM 748 C CA . SER A 1 92 ? 11.088 -1.309 7.910 1.00 86.94 92 SER A CA 1
ATOM 749 C C . SER A 1 92 ? 10.088 -2.459 7.728 1.00 86.94 92 SER A C 1
ATOM 751 O O . SER A 1 92 ? 10.434 -3.634 7.855 1.00 86.94 92 SER A O 1
ATOM 753 N N . LEU A 1 93 ? 8.833 -2.136 7.410 1.00 86.56 93 LEU A N 1
ATOM 754 C CA . LEU A 1 93 ? 7.806 -3.126 7.091 1.00 86.56 93 LEU A CA 1
ATOM 755 C C . LEU A 1 93 ? 8.105 -3.851 5.775 1.00 86.56 93 LEU A C 1
ATOM 757 O O . LEU A 1 93 ? 7.931 -5.066 5.708 1.00 86.56 93 LEU A O 1
ATOM 761 N N . LEU A 1 94 ? 8.590 -3.128 4.762 1.00 84.44 94 LEU A N 1
ATOM 762 C CA . LEU A 1 94 ? 9.070 -3.707 3.509 1.00 84.44 94 LEU A CA 1
ATOM 763 C C . LEU A 1 94 ? 10.173 -4.739 3.773 1.00 84.44 94 LEU A C 1
ATOM 765 O O . LEU A 1 94 ? 10.043 -5.883 3.345 1.00 84.44 94 LEU A O 1
ATOM 769 N N . GLU A 1 95 ? 11.211 -4.367 4.526 1.00 81.31 95 GLU A N 1
ATOM 770 C CA . GLU A 1 95 ? 12.316 -5.268 4.883 1.00 81.31 95 GLU A CA 1
ATOM 771 C C . GLU A 1 95 ? 11.815 -6.534 5.588 1.00 81.31 95 GLU A C 1
ATOM 773 O O . GLU A 1 95 ? 12.188 -7.641 5.204 1.00 81.31 95 GLU A O 1
ATOM 778 N N . LYS A 1 96 ? 10.911 -6.394 6.567 1.00 82.31 96 LYS A N 1
ATOM 779 C CA . LYS A 1 96 ? 10.311 -7.538 7.276 1.00 82.31 96 LYS A CA 1
ATOM 780 C C . LYS A 1 96 ? 9.552 -8.468 6.331 1.00 82.31 96 LYS A C 1
ATOM 782 O O . LYS A 1 96 ? 9.763 -9.676 6.374 1.00 82.31 96 LYS A O 1
ATOM 787 N N . ILE A 1 97 ? 8.691 -7.917 5.474 1.00 77.94 97 ILE A N 1
ATOM 788 C CA . ILE A 1 97 ? 7.876 -8.702 4.533 1.00 77.94 97 ILE A CA 1
ATOM 789 C C . ILE A 1 97 ? 8.763 -9.432 3.513 1.00 77.94 97 ILE A C 1
ATOM 791 O O . ILE A 1 97 ? 8.471 -10.576 3.159 1.00 77.94 97 ILE A O 1
ATOM 795 N N . THR A 1 98 ? 9.844 -8.800 3.056 1.00 74.69 98 THR A N 1
ATOM 796 C CA . THR A 1 98 ? 10.791 -9.395 2.105 1.00 74.69 98 THR A CA 1
ATOM 797 C C . THR A 1 98 ? 11.663 -10.470 2.761 1.00 74.69 98 THR A C 1
ATOM 799 O O . THR A 1 98 ? 11.838 -11.542 2.182 1.00 74.69 98 THR A O 1
ATOM 802 N N . LEU A 1 99 ? 12.156 -10.245 3.985 1.00 68.44 99 LEU A N 1
ATOM 803 C CA . LEU A 1 99 ? 12.963 -11.220 4.732 1.00 68.44 99 LEU A CA 1
ATOM 804 C C . LEU A 1 99 ? 12.163 -12.470 5.113 1.00 68.44 99 LEU A C 1
ATOM 806 O O . LEU A 1 99 ? 12.666 -13.577 4.955 1.00 68.44 99 LEU A O 1
ATOM 810 N N . SER A 1 100 ? 10.897 -12.327 5.524 1.00 61.75 100 SER A N 1
ATOM 811 C CA . SER A 1 100 ? 10.012 -13.473 5.800 1.00 61.75 100 SER A CA 1
ATOM 812 C C . SER A 1 100 ? 9.719 -14.349 4.574 1.00 61.75 100 SER A C 1
ATOM 814 O O . SER A 1 100 ? 9.124 -15.414 4.716 1.00 61.75 100 SER A O 1
ATOM 816 N N . ARG A 1 101 ? 10.089 -13.904 3.367 1.00 58.41 101 ARG A N 1
ATOM 817 C CA . ARG A 1 101 ? 9.895 -14.639 2.110 1.00 58.41 101 ARG A CA 1
ATOM 818 C C . ARG A 1 101 ? 11.150 -15.333 1.598 1.00 58.41 101 ARG A C 1
ATOM 820 O O . ARG A 1 101 ? 11.041 -16.077 0.625 1.00 58.41 101 ARG A O 1
ATOM 827 N N . GLN A 1 102 ? 12.315 -15.110 2.204 1.00 51.69 102 GLN A N 1
ATOM 828 C CA . GLN A 1 102 ? 13.483 -15.906 1.849 1.00 51.69 102 GLN A CA 1
ATOM 829 C C . GLN A 1 102 ? 13.241 -17.337 2.346 1.00 51.69 102 GLN A C 1
ATOM 831 O O . GLN A 1 102 ? 12.957 -17.507 3.532 1.00 51.69 102 GLN A O 1
ATOM 836 N N . PRO A 1 103 ? 13.286 -18.362 1.471 1.00 48.19 103 PRO A N 1
ATOM 837 C CA . PRO A 1 103 ? 13.252 -19.735 1.945 1.00 48.19 103 PRO A CA 1
ATOM 838 C C . PRO A 1 103 ? 14.410 -19.895 2.925 1.00 48.19 103 PRO A C 1
ATOM 840 O O . PRO A 1 103 ? 15.535 -19.493 2.620 1.00 48.19 103 PRO A O 1
ATOM 843 N N . GLU A 1 104 ? 14.126 -20.439 4.105 1.00 44.97 104 GLU A N 1
ATOM 844 C CA . GLU A 1 104 ? 15.157 -20.882 5.031 1.00 44.97 104 GLU A CA 1
ATOM 845 C C . GLU A 1 104 ? 16.011 -21.921 4.292 1.00 44.97 104 GLU A C 1
ATOM 847 O O . GLU A 1 104 ? 15.677 -23.105 4.233 1.00 44.97 104 GLU A O 1
ATOM 852 N N . TYR A 1 105 ? 17.097 -21.479 3.656 1.00 41.09 105 TYR A N 1
ATOM 853 C CA . TYR A 1 105 ? 18.159 -22.366 3.213 1.00 41.09 105 TYR A CA 1
ATOM 854 C C . TYR A 1 105 ? 18.839 -22.875 4.481 1.00 41.09 105 TYR A C 1
ATOM 856 O O . TYR A 1 105 ? 19.807 -22.296 4.969 1.00 41.09 105 TYR A O 1
ATOM 864 N N . TYR A 1 106 ? 18.281 -23.942 5.045 1.00 41.28 106 TYR A N 1
ATOM 865 C CA . TYR A 1 106 ? 18.992 -24.794 5.980 1.00 41.28 106 TYR A CA 1
ATOM 866 C C . TYR A 1 106 ? 20.145 -25.451 5.211 1.00 41.28 106 TYR A C 1
ATOM 868 O O . TYR A 1 106 ? 19.912 -26.241 4.292 1.00 41.28 106 TYR A O 1
ATOM 876 N N . ILE A 1 107 ? 21.373 -25.052 5.552 1.00 46.44 107 ILE A N 1
ATOM 877 C CA . ILE A 1 107 ? 22.612 -25.773 5.227 1.00 46.44 107 ILE A CA 1
ATOM 878 C C . ILE A 1 107 ? 22.798 -26.870 6.273 1.00 46.44 107 ILE A C 1
ATOM 880 O O . ILE A 1 107 ? 22.577 -26.566 7.469 1.00 46.44 107 ILE A O 1
#

pLDDT: mean 73.98, std 17.01, range [30.64, 93.19]

Secondary structure (DSSP, 8-state):
--EEEE-TT---SSTT---HHHHHHHHHHHTT-----EEE--SS-TT---EEEEEEGGGEEEEEEEEETTEEEEES--TTS-HHHHHHHHHHHHHHHHHTTS-----

Foldseek 3Di:
DKDKAFEPPQDDPDPPCSDCLLVVVLVCVVLVPPDSDKAQDDPDDPPDSQKIWDQDPPRDIWMWGNDDDRMIITPPDPPPDDVVVSRVCSHVSSVVVVVVPDPPPDD

Sequence (107 aa):
MPHELELKDVTSPWDGQYDITLVLRIISSYLEIKSDCFLMGDFGELHSVRKAAISYNNGSKIQVTNIKDDKYIIDNWPKDKDFESFRQQAQSLLEKITLSRQPEYYI